Protein AF-A0A7C7YP27-F1 (afdb_monomer_lite)

Foldseek 3Di:
DDDDDDDDDDPPPPPPPPPPPDDPQPQPPQDDDDDPPDDDDPDDDLSVVLNVLLSQLVVCCVPPVADDLPHLLVNLLVCLASPLPDPSNVVSLVSLLVLQCVCQVVVPDDDDPRSFLLRLLSSLVSQVSSCCSHVVDHDPSSVSSVVVNVVCADPQRWNPSQAQPCDPDSRPDRPNRGD

Sequence (179 aa):
MPGMGLSSLLLLVSIAWGGLLASKPPEEPAGRSHRSDEPPIEQFSLQRAVSFADAAALQWEQQRDCVTCHTNGLYLVAAARVAPTTAENRRARGFAVGYLNRYVVEKKQPSGQRGAVEGLVATTCFLAISDMGTDGKLSPDTRKALDHMWSLQDEDGAWSAWLKCGWPPFEADDHFGVT

pLDDT: mean 82.3, std 19.02, range [35.59, 97.88]

Secondary structure (DSSP, 8-state):
----------------TTTTS------PPTTPPP-TTPPPPSS--HHHHHHHHHHHHHHHHHHH-S--TTTHHHHHHHHHHH-TTSHHHHHHHHHHHHHHIIIIIS-PPPBTTBT-HHHHHHHHHHHHHHHHHHTSS--HHHHHHHHHHHHTS-TTS--TT----SBTTTBS-SSTT--

Radius of gyration: 25.31 Å; chains: 1; bounding box: 76×38×83 Å

Structure (mmCIF, N/CA/C/O backbone):
data_AF-A0A7C7YP27-F1
#
_entry.id   AF-A0A7C7YP27-F1
#
loop_
_atom_site.group_PDB
_atom_site.id
_atom_site.type_symbol
_atom_site.label_atom_id
_atom_site.label_alt_id
_atom_site.label_comp_id
_atom_site.label_asym_id
_atom_site.label_entity_id
_atom_site.label_seq_id
_atom_site.pdbx_PDB_ins_code
_atom_site.Cartn_x
_atom_site.Cartn_y
_atom_site.Cartn_z
_atom_site.occupancy
_atom_site.B_iso_or_equiv
_atom_site.auth_seq_id
_atom_site.auth_comp_id
_atom_site.auth_asym_id
_atom_site.auth_atom_id
_atom_site.pdbx_PDB_model_num
ATOM 1 N N . MET A 1 1 ? -57.385 19.322 67.352 1.00 35.59 1 MET A N 1
ATOM 2 C CA . MET A 1 1 ? -56.563 18.102 67.196 1.00 35.59 1 MET A CA 1
ATOM 3 C C . MET A 1 1 ? -56.185 17.948 65.726 1.00 35.59 1 MET A C 1
ATOM 5 O O . MET A 1 1 ? -56.959 18.409 64.896 1.00 35.59 1 MET A O 1
ATOM 9 N N . PRO A 1 2 ? -54.972 17.453 65.428 1.00 46.88 2 PRO A N 1
ATOM 10 C CA . PRO A 1 2 ? -54.189 17.794 64.238 1.00 46.88 2 PRO A CA 1
ATOM 11 C C . PRO A 1 2 ? -54.353 16.783 63.093 1.00 46.88 2 PRO A C 1
ATOM 13 O O . PRO A 1 2 ? -54.788 15.659 63.315 1.00 46.88 2 PRO A O 1
ATOM 16 N N . GLY A 1 3 ? -53.949 17.171 61.881 1.00 38.03 3 GLY A N 1
ATOM 17 C CA . GLY A 1 3 ? -53.917 16.281 60.719 1.00 38.03 3 GLY A CA 1
ATOM 18 C C . GLY A 1 3 ? -53.033 16.815 59.594 1.00 38.03 3 GLY A C 1
ATOM 19 O O . GLY A 1 3 ? -53.535 17.259 58.570 1.00 38.03 3 GLY A O 1
ATOM 20 N N . MET A 1 4 ? -51.715 16.797 59.815 1.00 45.22 4 MET A N 1
ATOM 21 C CA . MET A 1 4 ? -50.688 16.856 58.765 1.00 45.22 4 MET A CA 1
ATOM 22 C C . MET A 1 4 ? -50.893 15.719 57.755 1.00 45.22 4 MET A C 1
ATOM 24 O O . MET A 1 4 ? -51.183 14.596 58.159 1.00 45.22 4 MET A O 1
ATOM 28 N N . GLY A 1 5 ? -50.661 15.977 56.466 1.00 36.03 5 GLY A N 1
ATOM 29 C CA . GLY A 1 5 ? -50.770 14.944 55.435 1.00 36.03 5 GLY A CA 1
ATOM 30 C C . GLY A 1 5 ? -50.124 15.312 54.103 1.00 36.03 5 GLY A C 1
ATOM 31 O O . GLY A 1 5 ? -50.821 15.568 53.137 1.00 36.03 5 GLY A O 1
ATOM 32 N N . LEU A 1 6 ? -48.791 15.333 54.107 1.00 45.41 6 LEU A N 1
ATOM 33 C CA . LEU A 1 6 ? -47.858 15.087 52.999 1.00 45.41 6 LEU A CA 1
ATOM 34 C C . LEU A 1 6 ? -48.069 15.789 51.639 1.00 45.41 6 LEU A C 1
ATOM 36 O O . LEU A 1 6 ? -48.849 15.392 50.778 1.00 45.41 6 LEU A O 1
ATOM 40 N N . SER A 1 7 ? -47.170 16.749 51.417 1.00 42.34 7 SER A N 1
ATOM 41 C CA . SER A 1 7 ? -46.717 17.251 50.120 1.00 42.34 7 SER A CA 1
ATOM 42 C C . SER A 1 7 ? -46.310 16.101 49.184 1.00 42.34 7 SER A C 1
ATOM 44 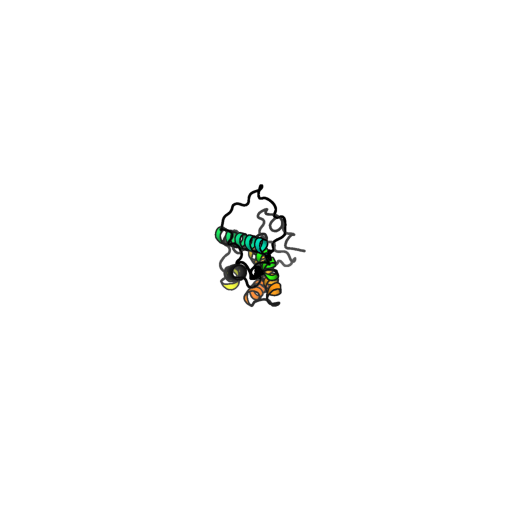O O . SER A 1 7 ? -45.439 15.297 49.520 1.00 42.34 7 SER A O 1
ATOM 46 N N . SER A 1 8 ? -46.935 16.021 48.009 1.00 45.56 8 SER A N 1
ATOM 47 C CA . SER A 1 8 ? -46.568 15.077 46.949 1.00 45.56 8 SER A CA 1
ATOM 48 C C . SER A 1 8 ? -45.402 15.644 46.136 1.00 45.56 8 SER A C 1
ATOM 50 O O . SER A 1 8 ? -45.606 16.444 45.225 1.00 45.56 8 SER A O 1
ATOM 52 N N . LEU A 1 9 ? -44.171 15.241 46.463 1.00 47.09 9 LEU A N 1
ATOM 53 C CA . LEU A 1 9 ? -43.020 15.434 45.579 1.00 47.09 9 LEU A CA 1
ATOM 54 C C . LEU A 1 9 ? -43.083 14.377 44.463 1.00 47.09 9 LEU A C 1
ATOM 56 O O . LEU A 1 9 ? -42.731 13.217 44.668 1.00 47.09 9 LEU A O 1
ATOM 60 N N . LEU A 1 10 ? -43.533 14.774 43.274 1.00 45.69 10 LEU A N 1
ATOM 61 C CA . LEU A 1 10 ? -43.337 14.002 42.046 1.00 45.69 10 LEU A CA 1
ATOM 62 C C . LEU A 1 10 ? -41.862 14.117 41.634 1.00 45.69 10 LEU A C 1
ATOM 64 O O . LEU A 1 10 ? -41.446 15.119 41.055 1.00 45.69 10 LEU A O 1
ATOM 68 N N . LEU A 1 11 ? -41.060 13.097 41.951 1.00 42.00 11 LEU A N 1
ATOM 69 C CA . LEU A 1 11 ? -39.722 12.938 41.383 1.00 42.00 11 LEU A CA 1
ATOM 70 C C . LEU A 1 11 ? -39.865 12.530 39.908 1.00 42.00 11 LEU A C 1
ATOM 72 O O . LEU A 1 11 ? -40.162 11.378 39.591 1.00 42.00 11 LEU A O 1
ATOM 76 N N . LEU A 1 12 ? -39.648 13.478 38.998 1.00 42.56 12 LEU A N 1
ATOM 77 C CA . LEU A 1 12 ? -39.398 13.183 37.589 1.00 42.56 12 LEU A CA 1
ATOM 78 C C . LEU A 1 12 ? -38.002 12.561 37.475 1.00 42.56 12 LEU A C 1
ATOM 80 O O . LEU A 1 12 ? -36.989 13.257 37.507 1.00 42.56 12 LEU A O 1
ATOM 84 N N . VAL A 1 13 ? -37.947 11.235 37.360 1.00 46.62 13 VAL A N 1
ATOM 85 C CA . VAL A 1 13 ? -36.725 10.525 36.972 1.00 46.62 13 VAL A CA 1
ATOM 86 C C . VAL A 1 13 ? -36.535 10.735 35.472 1.00 46.62 13 VAL A C 1
ATOM 88 O O . VAL A 1 13 ? -37.062 9.993 34.645 1.00 46.62 13 VAL A O 1
ATOM 91 N N . SER A 1 14 ? -35.797 11.782 35.112 1.00 47.84 14 SER A N 1
ATOM 92 C CA . SER A 1 14 ? -35.297 11.970 33.752 1.00 47.84 14 SER A CA 1
ATOM 93 C C . SER A 1 14 ? -34.220 10.921 33.483 1.00 47.84 14 SER A C 1
ATOM 95 O O . SER A 1 14 ? -33.061 11.091 33.859 1.00 47.84 14 SER A O 1
ATOM 97 N N . ILE A 1 15 ? -34.602 9.812 32.849 1.00 50.91 15 ILE A N 1
ATOM 98 C CA . ILE A 1 15 ? -33.650 8.846 32.298 1.00 50.91 15 ILE A CA 1
ATOM 99 C C . ILE A 1 15 ? -32.933 9.549 31.144 1.00 50.91 15 ILE A C 1
ATOM 101 O O . ILE A 1 15 ? -33.487 9.729 30.061 1.00 50.91 15 ILE A O 1
ATOM 105 N N . ALA A 1 16 ? -31.698 9.981 31.392 1.00 45.03 16 ALA A N 1
ATOM 106 C CA . ALA A 1 16 ? -30.806 10.512 30.374 1.00 45.03 16 ALA A CA 1
ATOM 107 C C . ALA A 1 16 ? -30.356 9.379 29.434 1.00 45.03 16 ALA A C 1
ATOM 109 O O . ALA A 1 16 ? -29.235 8.882 29.511 1.00 45.03 16 ALA A O 1
ATOM 110 N N . TRP A 1 17 ? -31.228 8.974 28.510 1.00 45.91 17 TRP A N 1
ATOM 111 C CA . TRP A 1 17 ? -30.872 8.170 27.336 1.00 45.91 17 TRP A CA 1
ATOM 112 C C . TRP A 1 17 ? -30.169 9.045 26.282 1.00 45.91 17 TRP A C 1
ATOM 114 O O . TRP A 1 17 ? -30.637 9.215 25.163 1.00 45.91 17 TRP A O 1
ATOM 124 N N . GLY A 1 18 ? -29.042 9.651 26.663 1.00 40.19 18 GLY A N 1
ATOM 125 C CA . GLY A 1 18 ? -28.248 10.519 25.784 1.00 40.19 18 GLY A CA 1
ATOM 126 C C . GLY A 1 18 ? -26.863 9.978 25.422 1.00 40.19 18 GLY A C 1
ATOM 127 O O . GLY A 1 18 ? -26.195 10.557 24.576 1.00 40.19 18 GLY A O 1
ATOM 128 N N . GLY A 1 19 ? -26.408 8.886 26.045 1.00 38.66 19 GLY A N 1
ATOM 129 C CA . GLY A 1 19 ? -25.007 8.449 25.949 1.00 38.66 19 GLY A CA 1
ATOM 130 C C . GLY A 1 19 ? -24.652 7.496 24.802 1.00 38.66 19 GLY A C 1
ATOM 131 O O . GLY A 1 19 ? -23.476 7.203 24.629 1.00 38.66 19 GLY A O 1
ATOM 132 N N . LEU A 1 20 ? -25.622 6.992 24.029 1.00 44.78 20 LEU A N 1
ATOM 133 C CA . LEU A 1 20 ? -25.372 6.008 22.956 1.00 44.78 20 LEU A CA 1
ATOM 134 C C . LEU A 1 20 ? -25.334 6.607 21.541 1.00 44.78 20 LEU A C 1
ATOM 136 O O . LEU A 1 20 ? -25.342 5.875 20.554 1.00 44.78 20 LEU A O 1
ATOM 140 N N . LEU A 1 21 ? -25.276 7.931 21.420 1.00 46.66 21 LEU A N 1
ATOM 141 C CA . LEU A 1 21 ? -25.015 8.587 20.145 1.00 46.66 21 LEU A CA 1
ATOM 142 C C . LEU A 1 21 ? -23.527 8.905 20.070 1.00 46.66 21 LEU A C 1
ATOM 144 O O . LEU A 1 21 ? -23.060 9.824 20.734 1.00 46.66 21 LEU A O 1
ATOM 148 N N . ALA A 1 22 ? -22.822 8.084 19.285 1.00 52.41 22 ALA A N 1
ATOM 149 C CA . ALA A 1 22 ? -21.490 8.293 18.726 1.00 52.41 22 ALA A CA 1
ATOM 150 C C . ALA A 1 22 ? -20.832 9.613 19.156 1.00 52.41 22 ALA A C 1
ATOM 152 O O . ALA A 1 22 ? -20.940 10.639 18.478 1.00 52.41 22 ALA A O 1
ATOM 153 N N . SER A 1 23 ? -20.119 9.579 20.282 1.00 48.56 23 SER A N 1
ATOM 154 C CA . SER A 1 23 ? -19.129 10.605 20.564 1.00 48.56 23 SER A CA 1
ATOM 155 C C . SER A 1 23 ? -18.161 10.611 19.386 1.00 48.56 23 SER A C 1
ATOM 157 O O . SER A 1 23 ? -17.596 9.561 19.052 1.00 48.56 23 SER A O 1
ATOM 159 N N . LYS A 1 24 ? -17.985 11.774 18.742 1.00 43.00 24 LYS A N 1
ATOM 160 C CA . LYS A 1 24 ? -16.859 11.994 17.827 1.00 43.00 24 LYS A CA 1
ATOM 161 C C . LYS A 1 24 ? -15.609 11.375 18.466 1.00 43.00 24 LYS A C 1
ATOM 163 O O . LYS A 1 24 ? -15.424 11.586 19.671 1.00 43.00 24 LYS A O 1
ATOM 168 N N . PRO A 1 25 ? -14.798 10.604 17.716 1.00 48.88 25 PRO A N 1
ATOM 169 C CA . PRO A 1 25 ? -13.524 10.142 18.240 1.00 48.88 25 PRO A CA 1
ATOM 170 C C . PRO A 1 25 ? -12.804 11.346 18.847 1.00 48.88 25 PRO A C 1
ATOM 172 O O . PRO A 1 25 ? -12.819 12.410 18.215 1.00 48.88 25 PRO A O 1
ATOM 175 N N . PRO A 1 26 ? -12.244 11.236 20.063 1.00 45.47 26 PRO A N 1
ATOM 176 C CA . PRO A 1 26 ? -11.352 12.271 20.543 1.00 45.47 26 PRO A CA 1
ATOM 177 C C . PRO A 1 26 ? -10.273 12.447 19.478 1.00 45.47 26 PRO A C 1
ATOM 179 O O . PRO A 1 26 ? -9.640 11.478 19.066 1.00 45.47 26 PRO A O 1
ATOM 182 N N . GLU A 1 27 ? -10.147 13.672 18.981 1.00 47.41 27 GLU A N 1
ATOM 183 C CA . GLU A 1 27 ? -9.079 14.054 18.073 1.00 47.41 27 GLU A CA 1
ATOM 184 C C . GLU A 1 27 ? -7.783 13.848 18.857 1.00 47.41 27 GLU A C 1
ATOM 186 O O . GLU A 1 27 ? -7.486 14.601 19.788 1.00 47.41 27 GLU A O 1
ATOM 191 N N . GLU A 1 28 ? -7.073 12.749 18.586 1.00 53.41 28 GLU A N 1
ATOM 192 C CA . GLU A 1 28 ? -5.744 12.581 19.150 1.00 53.41 28 GLU A CA 1
ATOM 193 C C . GLU A 1 28 ? -4.895 13.714 18.579 1.00 53.41 28 GLU A C 1
ATOM 195 O O . GLU A 1 28 ? -4.774 13.824 17.354 1.00 53.41 28 GLU A O 1
ATOM 200 N N . PRO A 1 29 ? -4.350 14.606 19.424 1.00 44.84 29 PRO A N 1
ATOM 201 C CA . PRO A 1 29 ? -3.520 15.677 18.922 1.00 44.84 29 PRO A CA 1
ATOM 202 C C . PRO A 1 29 ? -2.338 15.029 18.213 1.00 44.84 29 PRO A C 1
ATOM 204 O O . PRO A 1 29 ? -1.564 14.293 18.831 1.00 44.84 29 PRO A O 1
ATOM 207 N N . ALA A 1 30 ? -2.226 15.288 16.911 1.00 42.78 30 ALA A N 1
ATOM 208 C CA . ALA A 1 30 ? -1.095 14.859 16.113 1.00 42.78 30 ALA A CA 1
ATOM 209 C C . ALA A 1 30 ? 0.203 15.206 16.864 1.00 42.78 30 ALA A C 1
ATOM 211 O O . ALA A 1 30 ? 0.471 16.377 17.137 1.00 42.78 30 ALA A O 1
ATOM 212 N N . GLY A 1 31 ? 0.990 14.189 17.231 1.00 50.84 31 GLY A N 1
ATOM 213 C CA . GLY A 1 31 ? 2.330 14.389 17.787 1.00 50.84 31 GLY A CA 1
ATOM 214 C C . GLY A 1 31 ? 2.527 14.214 19.298 1.00 50.84 31 GLY A C 1
ATOM 215 O O . GLY A 1 31 ? 3.482 14.785 19.826 1.00 50.84 31 GLY A O 1
ATOM 216 N N . ARG A 1 32 ? 1.735 13.404 20.021 1.00 55.56 32 ARG A N 1
ATOM 217 C CA . ARG A 1 32 ? 2.254 12.861 21.296 1.00 55.56 32 ARG A CA 1
ATOM 218 C C . ARG A 1 32 ? 3.393 11.885 21.009 1.00 55.56 32 ARG A C 1
ATOM 220 O O . ARG A 1 32 ? 3.237 10.968 20.210 1.00 55.56 32 ARG A O 1
ATOM 227 N N . SER A 1 33 ? 4.538 12.068 21.670 1.00 63.28 33 SER A N 1
ATOM 228 C CA . SER A 1 33 ? 5.605 11.069 21.612 1.00 63.28 33 SER A CA 1
ATOM 229 C C . SER A 1 33 ? 5.124 9.795 22.299 1.00 63.28 33 SER A C 1
ATOM 231 O O . SER A 1 33 ? 4.572 9.870 23.397 1.00 63.28 33 SER A O 1
ATOM 233 N N . HIS A 1 34 ? 5.360 8.636 21.692 1.00 73.81 34 HIS A N 1
ATOM 234 C CA . HIS A 1 34 ? 5.088 7.357 22.343 1.00 73.81 34 HIS A CA 1
ATOM 235 C C . HIS A 1 34 ? 6.019 7.254 23.552 1.00 73.81 34 HIS A C 1
ATOM 237 O O . HIS A 1 34 ? 7.228 7.469 23.419 1.00 73.81 34 HIS A O 1
ATOM 243 N N . ARG A 1 35 ? 5.469 6.998 24.738 1.00 80.25 35 ARG A N 1
ATOM 244 C CA . ARG A 1 35 ? 6.260 6.919 25.966 1.00 80.25 35 ARG A CA 1
ATOM 245 C C . ARG A 1 35 ? 6.256 5.494 26.482 1.00 80.25 35 ARG A C 1
ATOM 247 O O . ARG A 1 35 ? 5.213 4.858 26.547 1.00 80.25 35 ARG A O 1
ATOM 254 N N . SER A 1 36 ? 7.419 5.010 26.903 1.00 84.94 36 SER A N 1
ATOM 255 C CA . SER A 1 36 ? 7.542 3.681 27.510 1.00 84.94 36 SER A CA 1
ATOM 256 C C . SER A 1 36 ? 6.805 3.554 28.849 1.00 84.94 36 SER A C 1
ATOM 258 O O . SER A 1 36 ? 6.623 2.442 29.328 1.00 84.94 36 SER A O 1
ATOM 260 N N . ASP A 1 37 ? 6.419 4.676 29.464 1.00 86.69 37 ASP A N 1
ATOM 261 C CA . ASP A 1 37 ? 5.676 4.752 30.725 1.00 86.69 37 ASP A CA 1
ATOM 262 C C . ASP A 1 37 ? 4.187 5.098 30.537 1.00 86.69 37 ASP A C 1
ATOM 264 O O . ASP A 1 37 ? 3.516 5.470 31.501 1.00 86.69 37 ASP A O 1
ATOM 268 N N . GLU A 1 38 ? 3.652 4.993 29.314 1.00 84.50 38 GLU A N 1
ATOM 269 C CA . GLU A 1 38 ? 2.221 5.184 29.075 1.00 84.50 38 GLU A CA 1
ATOM 270 C C . GLU A 1 38 ? 1.400 4.099 29.802 1.00 84.50 38 GLU A C 1
ATOM 272 O O . GLU A 1 38 ? 1.670 2.905 29.635 1.00 84.50 38 GLU A O 1
ATOM 277 N N . PRO A 1 39 ? 0.403 4.477 30.627 1.00 86.56 39 PRO A N 1
ATOM 278 C CA . PRO A 1 39 ? -0.394 3.500 31.352 1.00 86.56 39 PRO A CA 1
ATOM 279 C C . PRO A 1 39 ? -1.246 2.667 30.381 1.00 86.56 39 PRO A C 1
ATOM 281 O O . PRO A 1 39 ? -1.866 3.230 29.474 1.00 86.56 39 PRO A O 1
ATOM 284 N N . PRO A 1 40 ? -1.341 1.339 30.577 1.00 87.19 40 PRO A N 1
ATOM 285 C CA . PRO A 1 40 ? -2.212 0.509 29.760 1.00 87.19 40 PRO A CA 1
ATOM 286 C C . PRO A 1 40 ? -3.678 0.892 29.987 1.00 87.19 40 PRO A C 1
ATOM 288 O O . PRO A 1 40 ? -4.088 1.245 31.094 1.00 87.19 40 PRO A O 1
ATOM 291 N N . ILE A 1 41 ? -4.489 0.783 28.937 1.00 88.38 41 ILE A N 1
ATOM 292 C CA . ILE A 1 41 ? -5.941 0.944 29.052 1.00 88.38 41 ILE A CA 1
ATOM 293 C C . ILE A 1 41 ? -6.564 -0.313 29.673 1.00 88.38 41 ILE A C 1
ATOM 295 O O . ILE A 1 41 ? -6.187 -1.431 29.332 1.00 88.38 41 ILE A O 1
ATOM 299 N N . GLU A 1 42 ? -7.554 -0.144 30.553 1.00 93.81 42 GLU A N 1
ATOM 300 C CA . GLU A 1 42 ? -8.241 -1.274 31.209 1.00 93.81 42 GLU A CA 1
ATOM 301 C C . GLU A 1 42 ? -9.133 -2.074 30.249 1.00 93.81 42 GLU A C 1
ATOM 303 O O . GLU A 1 42 ? -9.418 -3.249 30.474 1.00 93.81 42 GLU A O 1
ATOM 308 N N . GLN A 1 43 ? -9.598 -1.432 29.176 1.00 94.69 43 GLN A N 1
ATOM 309 C CA . GLN A 1 43 ? -10.506 -2.016 28.197 1.00 94.69 43 GLN A CA 1
ATOM 310 C C . GLN A 1 43 ? -10.044 -1.680 26.786 1.00 94.69 43 GLN A C 1
ATOM 312 O O . GLN A 1 43 ? -9.692 -0.536 26.489 1.00 94.69 43 GLN A O 1
ATOM 317 N N . PHE A 1 44 ? -10.089 -2.678 25.907 1.00 93.50 44 PHE A N 1
ATOM 318 C CA . PHE A 1 44 ? -9.770 -2.507 24.497 1.00 93.50 44 PHE A CA 1
ATOM 319 C C . PHE A 1 44 ? -10.669 -1.451 23.834 1.00 93.50 44 PHE A C 1
ATOM 321 O O . PHE A 1 44 ? -11.880 -1.415 24.052 1.00 93.50 44 PHE A O 1
ATOM 328 N N . SER A 1 45 ? -10.075 -0.627 22.969 1.00 93.44 45 SER A N 1
ATOM 329 C CA . SER A 1 45 ? -10.791 0.344 22.143 1.00 93.44 45 SER A CA 1
ATOM 330 C C . SER A 1 45 ? -10.325 0.248 20.694 1.00 93.44 45 SER A C 1
ATOM 332 O O . SER A 1 45 ? -9.233 0.704 20.352 1.00 93.44 45 SER A O 1
ATOM 334 N N . LEU A 1 46 ? -11.182 -0.305 19.828 1.00 93.69 46 LEU A N 1
ATOM 335 C CA . LEU A 1 46 ? -10.918 -0.364 18.388 1.00 93.69 46 LEU A CA 1
ATOM 336 C C . LEU A 1 46 ? -10.735 1.037 17.798 1.00 93.69 46 LEU A C 1
ATOM 338 O O . LEU A 1 46 ? -9.846 1.246 16.986 1.00 93.69 46 LEU A O 1
ATOM 342 N N . GLN A 1 47 ? -11.545 1.999 18.241 1.00 92.25 47 GLN A N 1
ATOM 343 C CA . GLN A 1 47 ? -11.468 3.381 17.779 1.00 92.25 47 GLN A CA 1
ATOM 344 C C . GLN A 1 47 ? -10.084 3.986 18.041 1.00 92.25 47 GLN A C 1
ATOM 346 O O . GLN A 1 47 ? -9.492 4.531 17.119 1.00 92.25 47 GLN A O 1
ATOM 351 N N . ARG A 1 48 ? -9.539 3.836 19.259 1.00 91.25 48 ARG A N 1
ATOM 352 C CA . ARG A 1 48 ? -8.186 4.321 19.580 1.00 91.25 48 ARG A CA 1
ATOM 353 C C . ARG A 1 48 ? -7.111 3.602 18.770 1.00 91.25 48 ARG A C 1
ATOM 355 O O . ARG A 1 48 ? -6.204 4.252 18.270 1.00 91.25 48 ARG A O 1
ATOM 362 N N . ALA A 1 49 ? -7.234 2.284 18.600 1.00 92.38 49 ALA A N 1
ATOM 363 C CA . ALA A 1 49 ? -6.293 1.513 17.790 1.00 92.38 49 ALA A CA 1
ATOM 364 C C . ALA A 1 49 ? -6.280 1.975 16.320 1.00 92.38 49 ALA A C 1
ATOM 366 O O . ALA A 1 49 ? -5.210 2.127 15.736 1.00 92.38 49 ALA A O 1
ATOM 367 N N . VAL A 1 50 ? -7.456 2.242 15.741 1.00 94.38 50 VAL A N 1
ATOM 368 C CA . VAL A 1 50 ? -7.588 2.786 14.381 1.00 94.38 50 VAL A CA 1
ATOM 369 C C . VAL A 1 50 ? -6.995 4.190 14.302 1.00 94.38 50 VAL A C 1
ATOM 371 O O . VAL A 1 50 ? -6.144 4.416 13.453 1.00 94.38 50 VAL A O 1
ATOM 374 N N . SER A 1 51 ? -7.351 5.095 15.219 1.00 92.00 51 SER A N 1
ATOM 375 C CA . SER A 1 51 ? -6.823 6.468 15.223 1.00 92.00 51 SER A CA 1
ATOM 376 C C . SER A 1 51 ? -5.300 6.520 15.369 1.00 92.00 51 SER A C 1
ATOM 378 O O . SER A 1 51 ? -4.641 7.294 14.678 1.00 92.00 51 SER A O 1
ATOM 380 N N . PHE A 1 52 ? -4.723 5.662 16.213 1.00 90.94 52 PHE A N 1
ATOM 381 C CA . PHE A 1 52 ? -3.273 5.524 16.330 1.00 90.94 52 PHE A CA 1
ATOM 382 C C . PHE A 1 52 ? -2.641 5.055 15.011 1.00 90.94 52 PHE A C 1
ATOM 384 O O . PHE A 1 52 ? -1.656 5.631 14.546 1.00 90.94 52 PHE A O 1
ATOM 391 N N . ALA A 1 53 ? -3.217 4.026 14.382 1.00 93.62 53 ALA A N 1
ATOM 392 C CA . ALA A 1 53 ? -2.713 3.490 13.123 1.00 93.62 53 ALA A CA 1
ATOM 393 C C . ALA A 1 53 ? -2.840 4.504 11.968 1.00 93.62 53 ALA A C 1
ATOM 395 O O . ALA A 1 53 ? -1.905 4.632 11.176 1.00 93.62 53 ALA A O 1
ATOM 396 N N . ASP A 1 54 ? -3.942 5.262 11.915 1.00 94.19 54 ASP A N 1
ATOM 397 C CA . ASP A 1 54 ? -4.155 6.370 10.974 1.00 94.19 54 ASP A CA 1
ATOM 398 C C . ASP A 1 54 ? -3.037 7.417 11.112 1.00 94.19 54 ASP A C 1
ATOM 400 O O . ASP A 1 54 ? -2.401 7.802 10.125 1.00 94.19 54 ASP A O 1
ATOM 404 N N . ALA A 1 55 ? -2.759 7.852 12.347 1.00 91.56 55 ALA A N 1
ATOM 405 C CA . ALA A 1 55 ? -1.741 8.856 12.639 1.00 91.56 55 ALA A CA 1
ATOM 406 C C . ALA A 1 55 ? -0.326 8.365 12.293 1.00 91.56 55 ALA A C 1
ATOM 408 O O . ALA A 1 55 ? 0.443 9.099 11.668 1.00 91.56 55 ALA A O 1
ATOM 409 N N . ALA A 1 56 ? 0.009 7.119 12.638 1.00 91.06 56 ALA A N 1
ATOM 410 C CA . ALA A 1 56 ? 1.306 6.522 12.327 1.00 91.06 56 ALA A CA 1
ATOM 411 C C . ALA A 1 56 ? 1.529 6.384 10.810 1.00 91.06 56 ALA A C 1
ATOM 413 O O . ALA A 1 56 ? 2.607 6.711 10.305 1.00 91.06 56 ALA A O 1
ATOM 414 N N . ALA A 1 57 ? 0.505 5.949 10.066 1.00 93.44 57 ALA A N 1
ATOM 415 C CA . ALA A 1 57 ? 0.569 5.838 8.611 1.00 93.44 57 ALA A CA 1
ATOM 416 C C . ALA A 1 57 ? 0.744 7.212 7.943 1.00 93.44 57 ALA A C 1
ATOM 418 O O . ALA A 1 57 ? 1.598 7.368 7.065 1.00 93.44 57 ALA A O 1
ATOM 419 N N . LEU A 1 58 ? -0.013 8.217 8.397 1.00 92.25 58 LEU A N 1
ATOM 420 C CA . LEU A 1 58 ? 0.087 9.595 7.916 1.00 92.25 58 LEU A CA 1
ATOM 421 C C . LEU A 1 58 ? 1.467 10.201 8.194 1.00 92.25 58 LEU A C 1
ATOM 423 O O . LEU A 1 58 ? 2.071 10.800 7.304 1.00 92.25 58 LEU A O 1
ATOM 427 N N . GLN A 1 59 ? 1.974 10.045 9.417 1.00 90.94 59 GLN A N 1
ATOM 428 C CA . GLN A 1 59 ? 3.283 10.562 9.806 1.00 90.94 59 GLN A CA 1
ATOM 429 C C . GLN A 1 59 ? 4.394 9.952 8.948 1.00 90.94 59 GLN A C 1
ATOM 431 O O . GLN A 1 59 ? 5.270 10.674 8.469 1.00 90.94 59 GLN A O 1
ATOM 436 N N . TRP A 1 60 ? 4.350 8.634 8.730 1.00 89.50 60 TRP A N 1
ATOM 437 C CA . TRP A 1 60 ? 5.326 7.950 7.888 1.00 89.50 60 TRP A CA 1
ATOM 438 C C . TRP A 1 60 ? 5.312 8.487 6.459 1.00 89.50 60 TRP A C 1
ATOM 440 O O . TRP A 1 60 ? 6.360 8.849 5.921 1.00 89.50 60 TRP A O 1
ATOM 450 N N . GLU A 1 61 ? 4.120 8.583 5.868 1.00 90.12 61 GLU A N 1
ATOM 451 C CA . GLU A 1 61 ? 3.939 9.125 4.526 1.00 90.12 61 GLU A CA 1
ATOM 452 C C . GLU A 1 61 ? 4.571 10.516 4.394 1.00 90.12 61 GLU A C 1
ATOM 454 O O . GLU A 1 61 ? 5.384 10.739 3.499 1.00 90.12 61 GLU A O 1
ATOM 459 N N . GLN A 1 62 ? 4.260 11.428 5.319 1.00 89.50 62 GLN A N 1
ATOM 460 C CA . GLN A 1 62 ? 4.760 12.805 5.295 1.00 89.50 62 GLN A CA 1
ATOM 461 C C . GLN A 1 62 ? 6.283 12.900 5.445 1.00 89.50 62 GLN A C 1
ATOM 463 O O . GLN A 1 62 ? 6.901 13.801 4.883 1.00 89.50 62 GLN A O 1
ATOM 468 N N . GLN A 1 63 ? 6.898 11.995 6.210 1.00 88.56 63 GLN A N 1
ATOM 469 C CA . GLN A 1 63 ? 8.336 12.033 6.482 1.00 88.56 63 GLN A CA 1
ATOM 470 C C . GLN A 1 63 ? 9.177 11.324 5.420 1.00 88.56 63 GLN A C 1
ATOM 472 O O . GLN A 1 63 ? 10.334 11.692 5.206 1.00 88.56 63 GLN A O 1
ATOM 477 N N . ARG A 1 64 ? 8.643 10.266 4.802 1.00 86.19 64 ARG A N 1
ATOM 478 C CA . ARG A 1 64 ? 9.425 9.361 3.947 1.00 86.19 64 ARG A CA 1
ATOM 479 C C . ARG A 1 64 ? 9.021 9.410 2.477 1.00 86.19 64 ARG A C 1
ATOM 481 O O . ARG A 1 64 ? 9.879 9.156 1.625 1.00 86.19 64 ARG A O 1
ATOM 488 N N . ASP A 1 65 ? 7.778 9.792 2.177 1.00 86.56 65 ASP A N 1
ATOM 489 C CA . ASP A 1 65 ? 7.210 9.787 0.822 1.00 86.56 65 ASP A CA 1
ATOM 490 C C . ASP A 1 65 ? 7.378 8.410 0.141 1.00 86.56 65 ASP A C 1
ATOM 492 O O . ASP A 1 65 ? 7.793 8.285 -1.013 1.00 86.56 65 ASP A O 1
ATOM 496 N N . CYS A 1 66 ? 7.116 7.340 0.902 1.00 86.25 66 CYS A N 1
ATOM 497 C CA . CYS A 1 66 ? 7.102 5.958 0.426 1.00 86.25 66 CYS A CA 1
ATOM 498 C C . CYS A 1 66 ? 6.038 5.117 1.147 1.00 86.25 66 CYS A C 1
ATOM 500 O O . CYS A 1 66 ? 5.554 5.481 2.223 1.00 86.25 66 CYS A O 1
ATOM 502 N N . VAL A 1 67 ? 5.679 3.983 0.543 1.00 89.56 67 VAL A N 1
ATOM 503 C CA . VAL A 1 67 ? 4.883 2.930 1.185 1.00 89.56 67 VAL A CA 1
ATOM 504 C C . VAL A 1 67 ? 5.844 1.860 1.689 1.00 89.56 67 VAL A C 1
ATOM 506 O O . VAL A 1 67 ? 6.640 1.369 0.892 1.00 89.56 67 VAL A O 1
ATOM 509 N N . THR A 1 68 ? 5.792 1.505 2.974 1.00 84.25 68 THR A N 1
ATOM 510 C CA . THR A 1 68 ? 6.635 0.431 3.526 1.00 84.25 68 THR A CA 1
ATOM 511 C C . THR A 1 68 ? 5.839 -0.691 4.150 1.00 84.25 68 THR A C 1
ATOM 513 O O . THR A 1 68 ? 4.706 -0.526 4.618 1.00 84.25 68 THR A O 1
ATOM 516 N N . CYS A 1 69 ? 6.484 -1.854 4.180 1.00 79.06 69 CYS A N 1
ATOM 517 C CA . CYS A 1 69 ? 5.887 -3.107 4.603 1.00 79.06 69 CYS A CA 1
ATOM 518 C C . CYS A 1 69 ? 5.436 -3.129 6.063 1.00 79.06 69 CYS A C 1
ATOM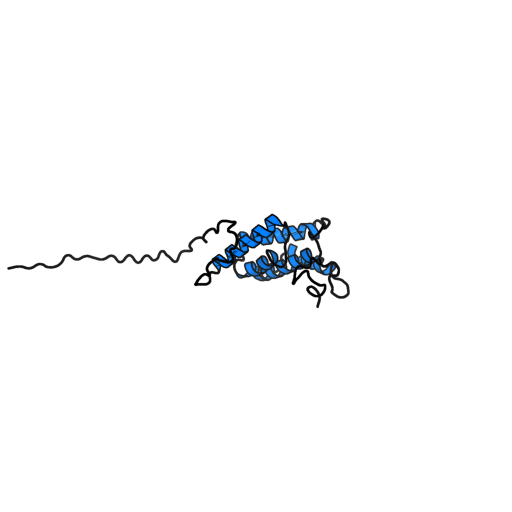 520 O O . CYS A 1 69 ? 4.546 -3.892 6.408 1.00 79.06 69 CYS A O 1
ATOM 522 N N . HIS A 1 70 ? 6.013 -2.292 6.922 1.00 81.31 70 HIS A N 1
ATOM 523 C CA . HIS A 1 70 ? 5.821 -2.360 8.371 1.00 81.31 70 HIS A CA 1
ATOM 524 C C . HIS A 1 70 ? 5.129 -1.119 8.967 1.00 81.31 70 HIS A C 1
ATOM 526 O O . HIS A 1 70 ? 5.038 -1.003 10.187 1.00 81.31 70 HIS A O 1
ATOM 532 N N . THR A 1 71 ? 4.654 -0.177 8.141 1.00 87.94 71 THR A N 1
ATOM 533 C CA . THR A 1 71 ? 3.870 0.987 8.599 1.00 87.94 71 THR A CA 1
ATOM 534 C C . THR A 1 71 ? 2.600 1.174 7.763 1.00 87.94 71 THR A C 1
ATOM 536 O O . THR A 1 71 ? 1.599 0.493 7.985 1.00 87.94 71 THR A O 1
ATOM 539 N N . ASN A 1 72 ? 2.620 2.085 6.789 1.00 92.50 72 ASN A N 1
ATOM 540 C CA . ASN A 1 72 ? 1.464 2.485 6.000 1.00 92.50 72 ASN A CA 1
ATOM 54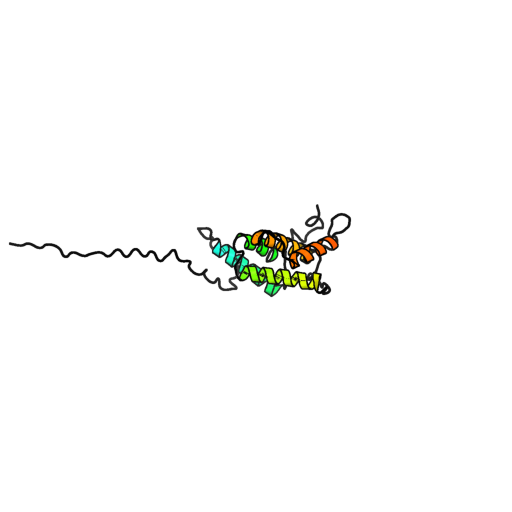1 C C . ASN A 1 72 ? 1.005 1.397 5.010 1.00 92.50 72 ASN A C 1
ATOM 543 O O . ASN A 1 72 ? -0.170 1.380 4.658 1.00 92.50 72 ASN A O 1
ATOM 547 N N . GLY A 1 73 ? 1.867 0.452 4.617 1.00 94.38 73 GLY A N 1
ATOM 548 C CA . GLY A 1 73 ? 1.479 -0.726 3.836 1.00 94.38 73 GLY A CA 1
ATOM 549 C C . GLY A 1 73 ? 0.581 -1.687 4.623 1.00 94.38 73 GLY A C 1
ATOM 550 O O . GLY A 1 73 ? -0.545 -1.967 4.213 1.00 94.38 73 GLY A O 1
ATOM 551 N N . LEU A 1 74 ? 1.024 -2.130 5.806 1.00 93.38 74 LEU A N 1
ATOM 552 C CA . LEU A 1 74 ? 0.204 -2.976 6.688 1.00 93.38 74 LEU A CA 1
ATOM 553 C C . LEU A 1 74 ? -1.049 -2.260 7.201 1.00 93.38 74 LEU A C 1
ATOM 555 O O . LEU A 1 74 ? -2.094 -2.893 7.366 1.00 93.38 74 LEU A O 1
ATOM 559 N N . TYR A 1 75 ? -0.975 -0.942 7.392 1.00 96.25 75 TYR A N 1
ATOM 560 C CA . TYR A 1 75 ? -2.151 -0.128 7.674 1.00 96.25 75 TYR A CA 1
ATOM 561 C C . TYR A 1 75 ? -3.255 -0.327 6.620 1.00 96.25 75 TYR A C 1
ATOM 563 O O . TYR A 1 75 ? -4.398 -0.554 7.006 1.00 96.25 75 TYR A O 1
ATOM 571 N N . LEU A 1 76 ? -2.941 -0.333 5.314 1.00 96.56 76 LEU A N 1
ATOM 572 C CA . LEU A 1 76 ? -3.942 -0.526 4.245 1.00 96.56 76 LEU A CA 1
ATOM 573 C C . LEU A 1 76 ? -4.689 -1.858 4.366 1.00 96.56 76 LEU A C 1
ATOM 575 O O . LEU A 1 76 ? -5.884 -1.934 4.063 1.00 96.56 76 LEU A O 1
ATOM 579 N N . VAL A 1 77 ? -3.984 -2.904 4.800 1.00 96.25 77 VAL A N 1
ATOM 580 C CA . VAL A 1 77 ? -4.548 -4.242 5.006 1.00 96.25 77 VAL A CA 1
ATOM 581 C C . VAL A 1 77 ? -5.495 -4.247 6.201 1.00 96.25 77 VAL A C 1
ATOM 583 O O . VAL A 1 77 ? -6.619 -4.741 6.097 1.00 96.25 77 VAL A O 1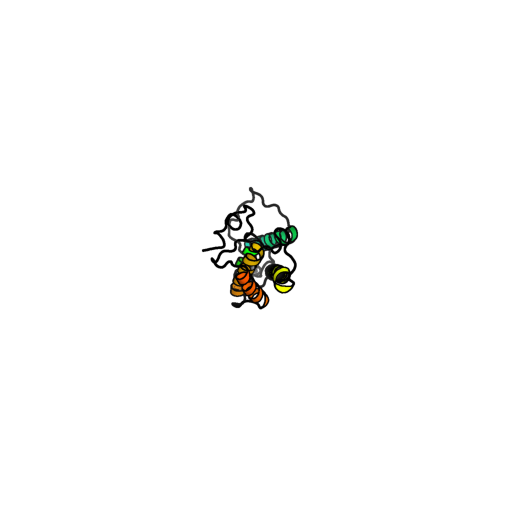
ATOM 586 N N . ALA A 1 78 ? -5.067 -3.677 7.328 1.00 96.00 78 ALA A N 1
ATOM 587 C CA . ALA A 1 78 ? -5.886 -3.603 8.531 1.00 96.00 78 ALA A CA 1
ATOM 588 C C . ALA A 1 78 ? -7.116 -2.705 8.317 1.00 96.00 78 ALA A C 1
ATOM 590 O O . ALA A 1 78 ? -8.252 -3.130 8.553 1.00 96.00 78 ALA A O 1
ATOM 591 N N . ALA A 1 79 ? -6.905 -1.489 7.807 1.00 96.44 79 ALA A N 1
ATOM 592 C CA . ALA A 1 79 ? -7.941 -0.487 7.589 1.00 96.44 79 ALA A CA 1
ATOM 593 C C . ALA A 1 79 ? -9.028 -0.971 6.622 1.00 96.44 79 ALA A C 1
ATOM 595 O O . ALA A 1 79 ? -10.202 -0.680 6.843 1.00 96.44 79 ALA A O 1
ATOM 596 N N . ALA A 1 80 ? -8.688 -1.798 5.626 1.00 96.44 80 ALA A N 1
ATOM 597 C CA . ALA A 1 80 ? -9.674 -2.412 4.737 1.00 96.44 80 ALA A CA 1
ATOM 598 C C . ALA A 1 80 ? -10.742 -3.243 5.470 1.00 96.44 80 ALA A C 1
ATOM 600 O O . ALA A 1 80 ? -11.847 -3.399 4.961 1.00 96.44 80 ALA A O 1
ATOM 601 N N . ARG A 1 81 ? -10.440 -3.771 6.664 1.00 95.06 81 ARG A N 1
ATOM 602 C CA . ARG A 1 81 ? -11.385 -4.574 7.455 1.00 95.06 81 ARG A CA 1
ATOM 603 C C . ARG A 1 81 ? -12.076 -3.790 8.555 1.00 95.06 81 ARG A C 1
ATOM 605 O O . ARG A 1 81 ? -13.247 -4.040 8.820 1.00 95.06 81 ARG A O 1
ATOM 612 N N . VAL A 1 82 ? -11.362 -2.879 9.210 1.00 96.12 82 VAL A N 1
ATOM 613 C CA . VAL A 1 82 ? -11.872 -2.212 10.421 1.00 96.12 82 VAL A CA 1
ATOM 614 C C . VAL A 1 82 ? -12.333 -0.775 10.186 1.00 96.12 82 VAL A C 1
ATOM 616 O O . VAL A 1 82 ? -13.092 -0.246 10.992 1.00 96.12 82 VAL A O 1
ATOM 619 N N . ALA A 1 83 ? -11.894 -0.145 9.095 1.00 95.75 83 ALA A N 1
ATOM 620 C CA . ALA A 1 83 ? -12.134 1.266 8.797 1.00 95.75 83 ALA A CA 1
ATOM 621 C C . ALA A 1 83 ? -12.184 1.566 7.274 1.00 95.75 83 ALA A C 1
ATOM 623 O O . ALA A 1 83 ? -11.579 2.537 6.816 1.00 95.75 83 ALA A O 1
ATOM 624 N N . PRO A 1 84 ? -12.899 0.776 6.443 1.00 95.44 84 PRO A N 1
ATOM 625 C CA . PRO A 1 84 ? -12.739 0.822 4.985 1.00 95.44 84 PRO A CA 1
ATOM 626 C C . PRO A 1 84 ? -13.147 2.158 4.346 1.00 95.44 84 PRO A C 1
ATOM 628 O O . PRO A 1 84 ? -12.589 2.549 3.322 1.00 95.44 84 PRO A O 1
ATOM 631 N N . THR A 1 85 ? -14.098 2.878 4.943 1.00 94.25 85 THR A N 1
ATOM 632 C CA . THR A 1 85 ? -14.715 4.084 4.364 1.00 94.25 85 THR A CA 1
ATOM 633 C C . THR A 1 85 ? -14.197 5.398 4.957 1.00 94.25 85 THR A C 1
ATOM 635 O O . THR A 1 85 ? -14.682 6.471 4.579 1.00 94.25 85 THR A O 1
ATOM 638 N N . THR A 1 86 ? -13.241 5.350 5.890 1.00 94.88 86 THR A N 1
ATOM 639 C CA . THR A 1 86 ? -12.719 6.555 6.554 1.00 94.88 86 THR A CA 1
ATOM 640 C C . THR A 1 86 ? -11.972 7.461 5.571 1.00 94.88 86 THR A C 1
ATOM 642 O O . THR A 1 86 ? -11.603 7.056 4.462 1.00 94.88 86 THR A O 1
ATOM 645 N N . ALA A 1 87 ? -11.821 8.740 5.919 1.00 96.12 87 ALA A N 1
ATOM 646 C CA . ALA A 1 87 ? -11.088 9.680 5.069 1.00 96.12 87 ALA A CA 1
ATOM 647 C C . ALA A 1 87 ? -9.590 9.341 5.050 1.00 96.12 87 ALA A C 1
ATOM 649 O O . ALA A 1 87 ? -8.938 9.453 4.014 1.00 96.12 87 ALA A O 1
ATOM 650 N N . GLU A 1 88 ? -9.093 8.857 6.179 1.00 95.38 88 GLU A N 1
ATOM 651 C CA . GLU A 1 88 ? -7.735 8.418 6.456 1.00 95.38 88 GLU A CA 1
ATOM 652 C C . GLU A 1 88 ? -7.371 7.222 5.570 1.00 95.38 88 GLU A C 1
ATOM 654 O O . GLU A 1 88 ? -6.397 7.293 4.816 1.00 95.38 88 GLU A O 1
ATOM 659 N N . ASN A 1 89 ? -8.222 6.187 5.525 1.00 95.44 89 ASN A N 1
ATOM 660 C CA . ASN A 1 89 ? -7.995 5.038 4.650 1.00 95.44 89 ASN A CA 1
ATOM 661 C C . ASN A 1 89 ? -8.054 5.434 3.167 1.00 95.44 89 ASN A C 1
ATOM 663 O O . ASN A 1 89 ? -7.205 5.032 2.372 1.00 95.44 89 ASN A O 1
ATOM 667 N N . ARG A 1 90 ? -9.019 6.280 2.774 1.00 95.94 90 ARG A N 1
ATOM 668 C CA . ARG A 1 90 ? -9.096 6.797 1.395 1.00 95.94 90 ARG A CA 1
ATOM 669 C C . ARG A 1 90 ? -7.837 7.569 1.002 1.00 95.94 90 ARG A C 1
ATOM 671 O O . ARG A 1 90 ? -7.364 7.418 -0.123 1.00 95.94 90 ARG A O 1
ATOM 678 N N . ARG A 1 91 ? -7.283 8.362 1.920 1.00 96.25 91 ARG A N 1
ATOM 679 C CA . ARG A 1 91 ? -6.038 9.107 1.720 1.00 96.25 91 ARG A CA 1
ATOM 680 C C . ARG A 1 91 ? -4.850 8.162 1.549 1.00 96.25 91 ARG A C 1
ATOM 682 O O . ARG A 1 91 ? -4.136 8.292 0.560 1.00 96.25 91 ARG A O 1
ATOM 689 N N . ALA A 1 92 ? -4.677 7.196 2.452 1.00 95.81 92 ALA A N 1
ATOM 690 C CA . ALA A 1 92 ? -3.594 6.216 2.375 1.00 95.81 92 ALA A CA 1
ATOM 691 C C . ALA A 1 92 ? -3.658 5.394 1.077 1.00 95.81 92 ALA A C 1
ATOM 693 O O . ALA A 1 92 ? -2.646 5.216 0.401 1.00 95.81 92 ALA A O 1
ATOM 694 N N . ARG A 1 93 ? -4.859 4.953 0.675 1.00 96.75 93 ARG A N 1
ATOM 695 C CA . ARG A 1 93 ? -5.083 4.266 -0.608 1.00 96.75 93 ARG A CA 1
ATOM 696 C C . ARG A 1 93 ? -4.710 5.158 -1.790 1.00 96.75 93 ARG A C 1
ATOM 698 O O . ARG A 1 93 ? -3.999 4.712 -2.684 1.00 96.75 93 ARG A O 1
ATOM 705 N N . GLY A 1 94 ? -5.138 6.422 -1.776 1.00 96.94 94 GLY A N 1
ATOM 706 C CA . GLY A 1 94 ? -4.775 7.402 -2.801 1.00 96.94 94 GLY A CA 1
ATOM 707 C C . GLY A 1 94 ? -3.265 7.619 -2.905 1.00 96.94 94 GLY A C 1
ATOM 708 O O . GLY A 1 94 ? -2.729 7.668 -4.011 1.00 96.94 94 GLY A O 1
ATOM 709 N N . PHE A 1 95 ? -2.566 7.677 -1.770 1.00 97.12 95 PHE A N 1
ATOM 710 C CA . PHE A 1 95 ? -1.109 7.762 -1.735 1.00 97.12 95 PHE A CA 1
ATOM 711 C C . PHE A 1 95 ? -0.444 6.523 -2.350 1.00 97.12 95 PHE A C 1
ATOM 713 O O . PHE A 1 95 ? 0.413 6.665 -3.221 1.00 97.12 95 PHE A O 1
ATOM 720 N N . ALA A 1 96 ? -0.869 5.317 -1.964 1.00 97.38 96 ALA A N 1
ATOM 721 C CA . ALA A 1 96 ? -0.311 4.067 -2.482 1.00 97.38 96 ALA A CA 1
ATOM 722 C C . ALA A 1 96 ? -0.554 3.899 -3.996 1.00 97.38 96 ALA A C 1
ATOM 724 O O . ALA A 1 96 ? 0.364 3.546 -4.739 1.00 97.38 96 ALA A O 1
ATOM 725 N N . VAL A 1 97 ? -1.757 4.233 -4.479 1.00 97.56 97 VAL A N 1
ATOM 726 C CA . VAL A 1 97 ? -2.070 4.257 -5.919 1.00 97.56 97 VAL A CA 1
ATOM 727 C C . VAL A 1 97 ? -1.207 5.289 -6.642 1.00 97.56 97 VAL A C 1
ATOM 729 O O . VAL A 1 97 ? -0.636 4.993 -7.690 1.00 97.56 97 VAL A O 1
ATOM 732 N N . GLY A 1 98 ? -1.056 6.488 -6.074 1.00 97.00 98 GLY A N 1
ATOM 733 C CA . GLY A 1 98 ? -0.196 7.533 -6.627 1.00 97.00 98 GLY A CA 1
ATOM 734 C C . GLY A 1 98 ? 1.275 7.115 -6.701 1.00 97.00 98 GLY A C 1
ATOM 735 O O . GLY A 1 98 ? 1.934 7.378 -7.705 1.00 97.00 98 GLY A O 1
ATOM 736 N N . TYR A 1 99 ? 1.783 6.427 -5.674 1.00 96.31 99 TYR A N 1
ATOM 737 C CA . TYR A 1 99 ? 3.128 5.856 -5.664 1.00 96.31 99 TYR A CA 1
ATOM 738 C C . TYR A 1 99 ? 3.314 4.866 -6.820 1.00 96.31 99 TYR A C 1
ATOM 740 O O . TYR A 1 99 ? 4.247 5.026 -7.606 1.00 96.31 99 TYR A O 1
ATOM 748 N N . LEU A 1 100 ? 2.406 3.897 -6.977 1.00 97.06 100 LEU A N 1
ATOM 749 C CA . LEU A 1 100 ? 2.487 2.908 -8.055 1.00 97.06 100 LEU A CA 1
ATOM 750 C C . LEU A 1 100 ? 2.352 3.549 -9.433 1.00 97.06 100 LEU A C 1
ATOM 752 O O . LEU A 1 100 ? 3.182 3.291 -10.296 1.00 97.06 100 LEU A O 1
ATOM 756 N N . ASN A 1 101 ? 1.370 4.425 -9.648 1.00 97.38 101 ASN A N 1
ATOM 757 C CA . ASN A 1 101 ? 1.185 5.084 -10.943 1.00 97.38 101 ASN A CA 1
ATOM 758 C C . ASN A 1 101 ? 2.448 5.837 -11.385 1.00 97.38 101 ASN A C 1
ATOM 760 O O . ASN A 1 101 ? 2.846 5.731 -12.547 1.00 97.38 101 ASN A O 1
ATOM 764 N N . ARG A 1 102 ? 3.148 6.492 -10.453 1.00 96.44 102 ARG A N 1
ATOM 765 C CA . ARG A 1 102 ? 4.396 7.219 -10.724 1.00 96.44 102 ARG A CA 1
ATOM 766 C C . ARG A 1 102 ? 5.502 6.341 -11.326 1.00 96.44 102 ARG A C 1
ATOM 768 O O . ARG A 1 102 ? 6.230 6.782 -12.211 1.00 96.44 102 ARG A O 1
ATOM 775 N N . TYR A 1 103 ? 5.653 5.107 -10.853 1.00 96.19 103 TYR A N 1
ATOM 776 C CA . TYR A 1 103 ? 6.739 4.216 -11.290 1.00 96.19 103 TYR A CA 1
ATOM 777 C C . TYR A 1 103 ? 6.282 3.203 -12.348 1.00 96.19 103 TYR A C 1
ATOM 779 O O . TYR A 1 103 ? 7.018 2.900 -13.284 1.00 96.19 103 TYR A O 1
ATOM 787 N N . VAL A 1 104 ? 5.041 2.727 -12.257 1.00 96.31 104 VAL A N 1
ATOM 788 C CA . VAL A 1 104 ? 4.483 1.696 -13.138 1.00 96.31 104 VAL A CA 1
ATOM 789 C C . VAL A 1 104 ? 3.905 2.284 -14.421 1.00 96.31 104 VAL A C 1
ATOM 791 O O . VAL A 1 104 ? 4.132 1.721 -15.492 1.00 96.31 104 VAL A O 1
ATOM 794 N N . VAL A 1 105 ? 3.170 3.395 -14.340 1.00 94.88 105 VAL A N 1
ATOM 795 C CA . VAL A 1 105 ? 2.460 3.986 -15.489 1.00 94.88 105 VAL A CA 1
ATOM 796 C C . VAL A 1 105 ? 3.277 5.114 -16.102 1.00 94.88 105 VAL A C 1
ATOM 798 O O . VAL A 1 105 ? 3.572 5.081 -17.292 1.00 94.88 105 VAL A O 1
ATOM 801 N N . GLU A 1 106 ? 3.694 6.080 -15.286 1.00 96.88 106 GLU A N 1
ATOM 802 C CA . GLU A 1 106 ? 4.474 7.242 -15.730 1.00 96.88 106 GLU A CA 1
ATOM 803 C C . GLU A 1 106 ? 5.945 6.895 -16.009 1.00 96.88 106 GLU A C 1
ATOM 805 O O . GLU A 1 106 ? 6.673 7.709 -16.574 1.00 96.88 106 GLU A O 1
ATOM 810 N N . LYS A 1 107 ? 6.390 5.689 -15.624 1.00 95.31 107 LYS A N 1
ATOM 811 C CA . LYS A 1 107 ? 7.760 5.188 -15.825 1.00 95.31 107 LYS A CA 1
ATOM 812 C C . LYS A 1 107 ? 8.835 6.143 -15.293 1.00 95.31 107 LYS A C 1
ATOM 814 O O . LYS A 1 107 ? 9.920 6.254 -15.870 1.00 95.31 107 LYS A O 1
ATOM 819 N N . LYS A 1 108 ? 8.557 6.832 -14.178 1.00 96.44 108 LYS A N 1
ATOM 820 C CA . LYS A 1 108 ? 9.571 7.631 -13.485 1.00 96.44 108 LYS A CA 1
ATOM 821 C C . LYS A 1 108 ? 10.741 6.725 -13.106 1.00 96.44 108 LYS A C 1
ATOM 823 O O . LYS A 1 108 ? 10.535 5.650 -12.553 1.00 96.44 108 LYS A O 1
ATOM 828 N N . GLN A 1 109 ? 11.963 7.180 -13.373 1.00 94.88 109 GLN A N 1
ATOM 829 C CA . GLN A 1 109 ? 13.161 6.433 -13.001 1.00 94.88 109 GLN A CA 1
ATOM 830 C C . GLN A 1 109 ? 13.252 6.284 -11.470 1.00 94.88 109 GLN A C 1
ATOM 832 O O . GLN A 1 109 ? 13.135 7.297 -10.763 1.00 94.88 109 GLN A O 1
ATOM 837 N N . PRO A 1 110 ? 13.441 5.057 -10.951 1.00 92.69 110 PRO A N 1
ATOM 838 C CA . PRO A 1 110 ? 13.704 4.827 -9.535 1.00 92.69 110 PRO A CA 1
ATOM 839 C C . PRO A 1 110 ? 14.956 5.567 -9.049 1.00 92.69 110 PRO A C 1
ATOM 841 O O . PRO A 1 110 ? 15.894 5.807 -9.808 1.00 92.69 110 PRO A O 1
ATOM 844 N N . SER A 1 111 ? 14.981 5.931 -7.766 1.00 90.12 111 SER A N 1
ATOM 845 C CA . SER A 1 111 ? 16.131 6.596 -7.144 1.00 90.12 111 SER A CA 1
ATOM 846 C C . SER A 1 111 ? 16.238 6.235 -5.666 1.00 90.12 111 SER A C 1
ATOM 848 O O . SER A 1 111 ? 15.354 6.561 -4.866 1.00 90.12 111 SER A O 1
ATOM 850 N N . GLY A 1 112 ? 17.359 5.620 -5.281 1.00 87.19 112 GLY A N 1
ATOM 851 C CA . GLY A 1 112 ? 17.532 5.060 -3.941 1.00 87.19 112 GLY A CA 1
ATOM 852 C C . GLY A 1 112 ? 16.447 4.020 -3.652 1.00 87.19 112 GLY A C 1
ATOM 853 O O . GLY A 1 112 ? 16.180 3.161 -4.482 1.00 87.19 112 GLY A O 1
ATOM 854 N N . GLN A 1 113 ? 15.776 4.138 -2.506 1.00 85.69 113 GLN A N 1
ATOM 855 C CA . GLN A 1 113 ? 14.685 3.233 -2.107 1.00 85.69 113 GLN A CA 1
ATOM 856 C C . GLN A 1 113 ? 13.357 3.521 -2.841 1.00 85.69 113 GLN A C 1
ATOM 858 O O . GLN A 1 113 ? 12.407 2.745 -2.773 1.00 85.69 113 GLN A O 1
ATOM 863 N N . ARG A 1 114 ? 13.239 4.663 -3.533 1.00 89.31 114 ARG A N 1
ATOM 864 C CA . ARG A 1 114 ? 11.981 5.073 -4.172 1.00 89.31 114 ARG A CA 1
ATOM 865 C C . ARG A 1 114 ? 11.834 4.418 -5.541 1.00 89.31 114 ARG A C 1
ATOM 867 O O . ARG A 1 114 ? 12.686 4.623 -6.403 1.00 89.31 114 ARG A O 1
ATOM 874 N N . GLY A 1 115 ? 10.737 3.689 -5.742 1.00 91.50 115 GLY A N 1
ATOM 875 C CA . GLY A 1 115 ? 10.497 2.910 -6.957 1.00 91.50 115 GLY A CA 1
ATOM 876 C C . GLY A 1 115 ? 11.340 1.634 -7.047 1.00 91.50 115 GLY A C 1
ATOM 877 O O . GLY A 1 115 ? 11.406 1.045 -8.121 1.00 91.50 115 GLY A O 1
ATOM 878 N N . ALA A 1 116 ? 12.004 1.228 -5.958 1.00 91.81 116 ALA A N 1
ATOM 879 C CA . ALA A 1 116 ? 12.701 -0.053 -5.887 1.00 91.81 116 ALA A CA 1
ATOM 880 C C . ALA A 1 116 ? 11.705 -1.220 -5.991 1.00 91.81 116 ALA A C 1
ATOM 882 O O . ALA A 1 116 ? 10.532 -1.064 -5.642 1.00 91.81 116 ALA A O 1
ATOM 883 N N . VAL A 1 117 ? 12.178 -2.389 -6.441 1.00 91.94 117 VAL A N 1
ATOM 884 C CA . VAL A 1 117 ? 11.336 -3.580 -6.660 1.00 91.94 117 VAL A CA 1
ATOM 885 C C . VAL A 1 117 ? 10.544 -3.947 -5.407 1.00 91.94 117 VAL A C 1
ATOM 887 O O . VAL A 1 117 ? 9.335 -4.123 -5.499 1.00 91.94 117 VAL A O 1
ATOM 890 N N . GLU A 1 118 ? 11.191 -3.947 -4.240 1.00 90.19 118 GLU A N 1
ATOM 891 C CA . GLU A 1 118 ? 10.558 -4.179 -2.932 1.00 90.19 118 GLU A CA 1
ATOM 892 C C . GLU A 1 118 ? 9.356 -3.249 -2.698 1.00 90.19 118 GLU A C 1
ATOM 894 O O . GLU A 1 118 ? 8.240 -3.716 -2.476 1.00 90.19 118 GLU A O 1
ATOM 899 N N . GLY A 1 119 ? 9.537 -1.936 -2.873 1.00 91.25 119 GLY A N 1
ATOM 900 C CA . GLY A 1 119 ? 8.456 -0.961 -2.735 1.00 91.25 119 GLY A CA 1
ATOM 901 C C . GLY A 1 119 ? 7.315 -1.165 -3.739 1.00 91.25 119 GLY A C 1
ATOM 902 O O . GLY A 1 119 ? 6.148 -1.002 -3.380 1.00 91.25 119 GLY A O 1
ATOM 903 N N . LEU A 1 120 ? 7.611 -1.543 -4.987 1.00 94.25 120 LEU A N 1
ATOM 904 C CA . LEU A 1 120 ? 6.585 -1.817 -6.002 1.00 94.25 120 LEU A CA 1
ATOM 905 C C . LEU A 1 120 ? 5.799 -3.092 -5.684 1.00 94.25 120 LEU A C 1
ATOM 907 O O . LEU A 1 120 ? 4.566 -3.060 -5.688 1.00 94.25 120 LEU A O 1
ATOM 911 N N . VAL A 1 121 ? 6.496 -4.186 -5.379 1.00 93.38 121 VAL A N 1
ATOM 912 C CA . VAL A 1 121 ? 5.898 -5.487 -5.054 1.00 93.38 121 VAL A CA 1
ATOM 913 C C . VAL A 1 121 ? 5.054 -5.372 -3.789 1.00 93.38 121 VAL A C 1
ATOM 915 O O . VAL A 1 121 ? 3.862 -5.679 -3.807 1.00 93.38 121 VAL A O 1
ATOM 918 N N . ALA A 1 122 ? 5.620 -4.840 -2.707 1.00 92.38 122 ALA A N 1
ATOM 919 C CA . ALA A 1 122 ? 4.925 -4.731 -1.435 1.00 92.38 122 ALA A CA 1
ATOM 920 C C . ALA A 1 122 ? 3.682 -3.837 -1.525 1.00 92.38 122 ALA A C 1
ATOM 922 O O . ALA A 1 122 ? 2.591 -4.251 -1.126 1.00 92.38 122 ALA A O 1
ATOM 923 N N . THR A 1 123 ? 3.803 -2.642 -2.117 1.00 95.75 123 THR A N 1
ATOM 924 C CA . THR A 1 123 ? 2.655 -1.731 -2.290 1.00 95.75 123 THR A CA 1
ATOM 925 C C . THR A 1 123 ? 1.544 -2.379 -3.110 1.00 95.75 123 THR A C 1
ATOM 927 O O . THR A 1 123 ? 0.368 -2.244 -2.770 1.00 95.75 123 THR A O 1
ATOM 930 N N . THR A 1 124 ? 1.911 -3.115 -4.162 1.00 96.81 124 THR A N 1
ATOM 931 C CA . THR A 1 124 ? 0.963 -3.856 -5.001 1.00 96.81 124 THR A CA 1
ATOM 932 C C . THR A 1 124 ? 0.229 -4.925 -4.195 1.00 96.81 124 THR A C 1
ATOM 934 O O . THR A 1 124 ? -1.001 -4.978 -4.238 1.00 96.81 124 THR A O 1
ATOM 937 N N . CYS A 1 125 ? 0.946 -5.722 -3.398 1.00 95.62 125 CYS A N 1
ATOM 938 C CA . CYS A 1 125 ? 0.356 -6.731 -2.518 1.00 95.62 125 CYS A CA 1
ATOM 939 C C . CYS A 1 125 ? -0.602 -6.115 -1.487 1.00 95.62 125 CYS A C 1
ATOM 941 O O . CYS A 1 125 ? -1.728 -6.595 -1.329 1.00 95.62 125 CYS A O 1
ATOM 943 N N . PHE A 1 126 ? -0.209 -5.027 -0.818 1.00 96.81 126 PHE A N 1
ATOM 944 C CA . PHE A 1 126 ? -1.070 -4.368 0.169 1.00 96.81 126 PHE A CA 1
ATOM 945 C C . PHE A 1 126 ? -2.329 -3.780 -0.456 1.00 96.81 126 PHE A C 1
ATOM 947 O O . PHE A 1 126 ? -3.412 -3.938 0.108 1.00 96.81 126 PHE A O 1
ATOM 954 N N . LEU A 1 127 ? -2.222 -3.150 -1.628 1.00 97.50 127 LEU A N 1
ATOM 955 C CA . LEU A 1 127 ? -3.394 -2.654 -2.346 1.00 97.50 127 LEU A CA 1
ATOM 956 C C . LEU A 1 127 ? -4.290 -3.784 -2.839 1.00 97.50 127 LEU A C 1
ATOM 958 O O . LEU A 1 127 ? -5.502 -3.658 -2.723 1.00 97.50 127 LEU A O 1
ATOM 962 N N . ALA A 1 128 ? -3.733 -4.898 -3.316 1.00 97.81 128 ALA A N 1
ATOM 963 C CA . ALA A 1 128 ? -4.524 -6.058 -3.714 1.00 97.81 128 ALA A CA 1
ATOM 964 C C . ALA A 1 128 ? -5.322 -6.625 -2.532 1.00 97.81 128 ALA A C 1
ATOM 966 O O . ALA A 1 128 ? -6.529 -6.835 -2.643 1.00 97.81 128 ALA A O 1
ATOM 967 N N . ILE A 1 129 ? -4.682 -6.810 -1.374 1.00 97.38 129 ILE A N 1
ATOM 968 C CA . ILE A 1 129 ? -5.363 -7.271 -0.157 1.00 97.38 129 ILE A CA 1
ATOM 969 C C . ILE A 1 129 ? -6.398 -6.240 0.311 1.00 97.38 129 ILE A C 1
ATOM 971 O O . ILE A 1 129 ? -7.509 -6.619 0.686 1.00 97.38 129 ILE A O 1
ATOM 975 N N . SER A 1 130 ? -6.055 -4.950 0.267 1.00 97.38 130 SER A N 1
ATOM 976 C CA . SER A 1 130 ? -6.949 -3.851 0.639 1.00 97.38 130 SER A CA 1
ATOM 977 C C . SER A 1 130 ? -8.198 -3.833 -0.248 1.00 97.38 130 SER A C 1
ATOM 979 O O . SER A 1 130 ? -9.303 -3.901 0.273 1.00 97.38 130 SER A O 1
ATOM 981 N N . ASP A 1 131 ? -8.032 -3.863 -1.573 1.00 97.50 131 ASP A N 1
ATOM 982 C CA . ASP A 1 131 ? -9.104 -3.908 -2.578 1.00 97.50 131 ASP A CA 1
ATOM 983 C C . ASP A 1 131 ? -10.035 -5.108 -2.388 1.00 97.50 131 ASP A C 1
ATOM 985 O O . ASP A 1 131 ? -11.261 -4.982 -2.409 1.00 97.50 131 ASP A O 1
ATOM 989 N N . MET A 1 132 ? -9.459 -6.291 -2.166 1.00 97.44 132 MET A N 1
ATOM 990 C CA . MET A 1 132 ? -10.242 -7.496 -1.898 1.00 97.44 132 MET A CA 1
ATOM 991 C C . MET A 1 132 ? -10.959 -7.425 -0.545 1.00 97.44 132 MET A C 1
ATOM 993 O O . MET A 1 132 ? -12.043 -7.984 -0.399 1.00 97.44 132 MET A O 1
ATOM 997 N N . GLY A 1 133 ? -10.374 -6.739 0.439 1.00 94.81 133 GLY A N 1
ATOM 998 C CA . GLY A 1 133 ? -10.966 -6.511 1.752 1.00 94.81 133 GLY A CA 1
ATOM 999 C C . GLY A 1 133 ? -12.084 -5.467 1.766 1.00 94.81 133 GLY A C 1
ATOM 1000 O O . GLY A 1 133 ? -12.981 -5.593 2.594 1.00 94.81 133 GLY A O 1
ATOM 1001 N N . THR A 1 134 ? -12.048 -4.477 0.867 1.00 93.44 134 THR A N 1
ATOM 1002 C CA . THR A 1 134 ? -13.055 -3.409 0.778 1.00 93.44 134 THR A CA 1
ATOM 1003 C C . THR A 1 134 ? -14.154 -3.713 -0.233 1.00 93.44 134 THR A C 1
ATOM 1005 O O . THR A 1 134 ? -15.329 -3.727 0.121 1.00 93.44 134 THR A O 1
ATOM 1008 N N . ASP A 1 135 ? -13.779 -3.966 -1.487 1.00 92.38 135 ASP A N 1
ATOM 1009 C CA . ASP A 1 135 ? -14.699 -4.011 -2.631 1.00 92.38 135 ASP A CA 1
ATOM 1010 C C . ASP A 1 135 ? -14.845 -5.421 -3.218 1.00 92.38 135 ASP A C 1
ATOM 1012 O O . ASP A 1 135 ? -15.663 -5.645 -4.114 1.00 92.38 135 ASP A O 1
ATOM 1016 N N . GLY A 1 136 ? -14.025 -6.372 -2.758 1.00 96.19 136 GLY A N 1
ATOM 1017 C CA . GLY A 1 136 ? -13.996 -7.742 -3.270 1.00 96.19 136 GLY A CA 1
AT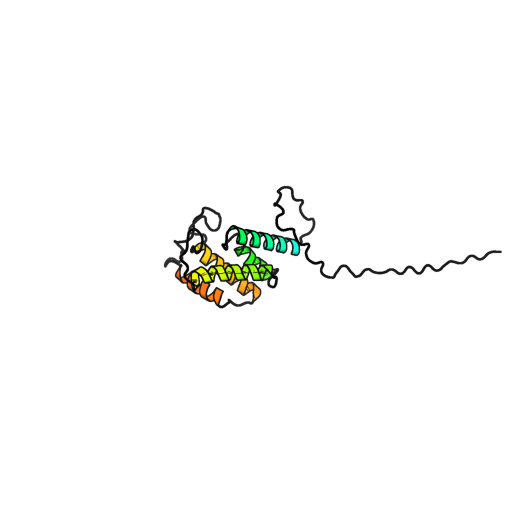OM 1018 C C . GLY A 1 136 ? -13.479 -7.855 -4.709 1.00 96.19 136 GLY A C 1
ATOM 1019 O O . GLY A 1 136 ? -13.666 -8.890 -5.347 1.00 96.19 136 GLY A O 1
ATOM 1020 N N . LYS A 1 137 ? -12.856 -6.799 -5.244 1.00 97.19 137 LYS A N 1
ATOM 1021 C CA . LYS A 1 137 ? -12.318 -6.751 -6.609 1.00 97.19 137 LYS A CA 1
ATOM 1022 C C . LYS A 1 137 ? -11.121 -5.816 -6.689 1.00 97.19 137 LYS A C 1
ATOM 1024 O O . LYS A 1 137 ? -11.127 -4.755 -6.078 1.00 97.19 137 LYS A O 1
ATOM 1029 N N . LEU A 1 138 ? -10.148 -6.172 -7.524 1.00 97.75 138 LEU A N 1
ATOM 1030 C CA . LEU A 1 138 ? -9.011 -5.302 -7.818 1.00 97.75 138 LEU A CA 1
ATOM 1031 C C . LEU A 1 138 ? -9.460 -4.053 -8.579 1.00 97.75 138 LEU A C 1
ATOM 1033 O O . LEU A 1 138 ? -10.192 -4.150 -9.572 1.00 97.75 138 LEU A O 1
ATOM 1037 N N . SER A 1 139 ? -8.967 -2.892 -8.156 1.00 96.31 139 SER A N 1
ATOM 1038 C CA . SER A 1 139 ? -9.085 -1.661 -8.929 1.00 96.31 139 SER A CA 1
ATOM 1039 C C . SER A 1 139 ? -8.280 -1.749 -10.240 1.00 96.31 139 SER A C 1
ATOM 1041 O O . SER A 1 139 ? -7.351 -2.561 -10.350 1.00 96.31 139 SER A O 1
ATOM 1043 N N . PRO A 1 140 ? -8.590 -0.915 -11.254 1.00 97.12 140 PRO A N 1
ATOM 1044 C CA . PRO A 1 140 ? -7.817 -0.883 -12.495 1.00 97.12 140 PRO A CA 1
ATOM 1045 C C . PRO A 1 140 ? -6.326 -0.597 -12.283 1.00 97.12 140 PRO A C 1
ATOM 1047 O O . PRO A 1 140 ? -5.498 -1.176 -12.982 1.00 97.12 140 PRO A O 1
ATOM 1050 N N . ASP A 1 141 ? -5.974 0.263 -11.327 1.00 96.88 141 ASP A N 1
ATOM 1051 C CA . ASP A 1 141 ? -4.575 0.621 -11.073 1.00 96.88 141 ASP A CA 1
ATOM 1052 C C . ASP A 1 141 ? -3.843 -0.480 -10.304 1.00 96.88 141 ASP A C 1
ATOM 1054 O O . ASP A 1 141 ? -2.730 -0.846 -10.681 1.00 96.88 141 ASP A O 1
ATOM 1058 N N . THR A 1 142 ? -4.502 -1.110 -9.325 1.00 97.44 142 THR A N 1
ATOM 1059 C CA . THR A 1 142 ? -3.967 -2.298 -8.642 1.00 97.44 142 THR A CA 1
ATOM 1060 C C . THR A 1 142 ? -3.709 -3.433 -9.631 1.00 97.44 142 THR A C 1
ATOM 1062 O O . THR A 1 142 ? -2.681 -4.098 -9.548 1.00 97.44 142 THR A O 1
ATOM 1065 N N . ARG A 1 143 ? -4.601 -3.641 -10.611 1.00 97.81 143 ARG A N 1
ATOM 1066 C CA . ARG A 1 143 ? -4.409 -4.656 -11.659 1.00 97.81 143 ARG A CA 1
ATOM 1067 C C . ARG A 1 143 ? -3.171 -4.381 -12.514 1.00 97.81 143 ARG A C 1
ATOM 1069 O O . ARG A 1 143 ? -2.363 -5.282 -12.685 1.00 97.81 143 ARG A O 1
ATOM 1076 N N . LYS A 1 144 ? -2.991 -3.148 -12.999 1.00 97.88 144 LYS A N 1
ATOM 1077 C CA . LYS A 1 144 ? -1.794 -2.773 -13.779 1.00 97.88 144 LYS A CA 1
ATOM 1078 C C . LYS A 1 144 ? -0.512 -2.966 -12.974 1.00 97.88 144 LYS A C 1
ATOM 1080 O O . LYS A 1 144 ? 0.499 -3.399 -13.517 1.00 97.88 144 LYS A O 1
ATOM 1085 N N . ALA A 1 145 ? -0.548 -2.614 -11.691 1.00 97.50 145 ALA A N 1
ATOM 1086 C CA . ALA A 1 145 ? 0.591 -2.795 -10.808 1.00 97.50 145 ALA A CA 1
ATOM 1087 C C . ALA A 1 145 ? 0.903 -4.275 -10.575 1.00 97.50 145 ALA A C 1
ATOM 1089 O O . ALA A 1 145 ? 2.068 -4.647 -10.616 1.00 97.50 145 ALA A O 1
ATOM 1090 N N . LEU A 1 146 ? -0.122 -5.120 -10.428 1.00 96.69 146 LEU A N 1
ATOM 1091 C CA . LEU A 1 146 ? 0.028 -6.571 -10.327 1.00 96.69 146 LEU A CA 1
ATOM 1092 C C . LEU A 1 146 ? 0.660 -7.164 -11.590 1.00 96.69 146 LEU A C 1
ATOM 1094 O O . LEU A 1 146 ? 1.616 -7.925 -11.489 1.00 96.69 146 LEU A O 1
ATOM 1098 N N . ASP A 1 147 ? 0.191 -6.759 -12.770 1.00 97.19 147 ASP A N 1
ATOM 1099 C CA . ASP A 1 147 ? 0.774 -7.197 -14.043 1.00 97.19 147 ASP A CA 1
ATOM 1100 C C . ASP A 1 147 ? 2.251 -6.772 -14.158 1.00 97.19 147 ASP A C 1
ATOM 1102 O O . ASP A 1 147 ? 3.101 -7.545 -14.601 1.00 97.19 147 ASP A O 1
ATOM 1106 N N . HIS A 1 148 ? 2.586 -5.554 -13.718 1.00 96.94 148 HIS A N 1
ATOM 1107 C CA . HIS A 1 148 ? 3.968 -5.079 -13.714 1.00 96.94 148 HIS A CA 1
ATOM 1108 C C . HIS A 1 148 ? 4.841 -5.796 -12.682 1.00 96.94 148 HIS A C 1
ATOM 1110 O O . HIS A 1 148 ? 5.980 -6.130 -12.987 1.00 96.94 148 HIS A O 1
ATOM 1116 N N . MET A 1 149 ? 4.324 -6.058 -11.485 1.00 94.94 149 MET A N 1
ATOM 1117 C CA . MET A 1 149 ? 5.034 -6.759 -10.417 1.00 94.94 149 MET A CA 1
ATOM 1118 C C . MET A 1 149 ? 5.563 -8.120 -10.884 1.00 94.94 149 MET A C 1
ATOM 1120 O O . MET A 1 149 ? 6.720 -8.445 -10.627 1.00 94.94 149 MET A O 1
ATOM 1124 N N . TRP A 1 150 ? 4.757 -8.877 -11.635 1.00 94.06 150 TRP A N 1
ATOM 1125 C CA . TRP A 1 150 ? 5.180 -10.159 -12.207 1.00 94.06 150 TRP A CA 1
ATOM 1126 C C . TRP A 1 150 ? 6.263 -10.012 -13.274 1.00 94.06 150 TRP A C 1
ATOM 1128 O O . TRP A 1 150 ? 7.125 -10.872 -13.383 1.00 94.06 150 TRP A O 1
ATOM 1138 N N . SER A 1 151 ? 6.286 -8.900 -14.015 1.00 94.75 151 SER A N 1
ATOM 1139 C CA . SER A 1 151 ? 7.372 -8.621 -14.969 1.00 94.75 151 SER A CA 1
ATOM 1140 C C . SER A 1 151 ? 8.724 -8.318 -14.310 1.00 94.75 151 SER A C 1
ATOM 1142 O O . SER A 1 151 ? 9.730 -8.258 -15.010 1.00 94.75 151 SER A O 1
ATOM 1144 N N . LEU A 1 152 ? 8.746 -8.088 -12.992 1.00 93.19 152 LEU A N 1
ATOM 1145 C CA . LEU A 1 152 ? 9.967 -7.865 -12.212 1.00 93.19 152 LEU A CA 1
ATOM 1146 C C . LEU A 1 152 ? 10.526 -9.160 -11.608 1.00 93.19 152 LEU A C 1
ATOM 1148 O O . LEU A 1 152 ? 11.613 -9.115 -11.040 1.00 93.19 152 LEU A O 1
ATOM 1152 N N . GLN A 1 153 ? 9.768 -10.259 -11.654 1.00 92.62 153 GLN A N 1
ATOM 1153 C CA . GLN A 1 153 ? 10.163 -11.541 -11.077 1.00 92.62 153 GLN A CA 1
ATOM 1154 C C . GLN A 1 153 ? 11.141 -12.258 -12.015 1.00 92.62 153 GLN A C 1
ATOM 1156 O O . GLN A 1 153 ? 10.933 -12.291 -13.230 1.00 92.62 153 GLN A O 1
ATOM 1161 N N . ASP A 1 154 ? 12.198 -12.823 -11.445 1.00 91.00 154 ASP A N 1
ATOM 1162 C CA . ASP A 1 154 ? 13.192 -13.619 -12.154 1.00 91.00 154 ASP A CA 1
ATOM 1163 C C . ASP A 1 154 ? 12.618 -14.985 -12.566 1.00 91.00 154 ASP A C 1
ATOM 1165 O O . ASP A 1 154 ? 11.597 -15.445 -12.048 1.00 91.00 154 ASP A O 1
ATOM 1169 N N . GLU A 1 155 ? 13.286 -15.663 -13.503 1.00 90.50 155 GLU A N 1
ATOM 1170 C CA . GLU A 1 155 ? 12.839 -16.966 -14.025 1.00 90.50 155 GLU A CA 1
ATOM 1171 C C . GLU A 1 155 ? 12.753 -18.060 -12.947 1.00 90.50 155 GLU A C 1
ATOM 1173 O O . GLU A 1 155 ? 11.952 -18.987 -13.077 1.00 90.50 155 GLU A O 1
ATOM 1178 N N . ASP A 1 156 ? 13.556 -17.959 -11.885 1.00 87.69 156 ASP A N 1
ATOM 1179 C CA . ASP A 1 156 ? 13.546 -18.881 -10.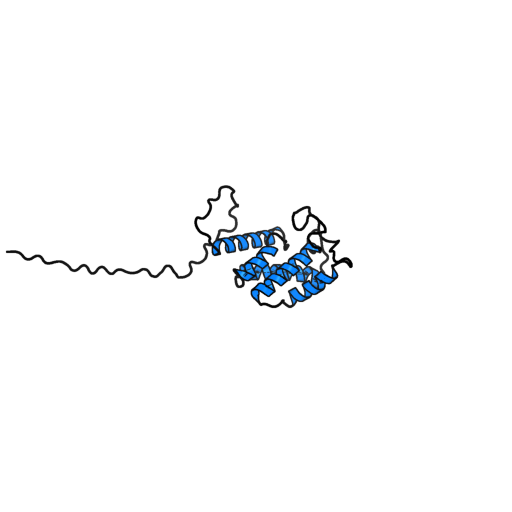744 1.00 87.69 156 ASP A CA 1
ATOM 1180 C C . ASP A 1 156 ? 12.463 -18.549 -9.699 1.00 87.69 156 ASP A C 1
ATOM 1182 O O . ASP A 1 156 ? 12.327 -19.257 -8.702 1.00 87.69 156 ASP A O 1
ATOM 1186 N N . GLY A 1 157 ? 11.662 -17.507 -9.942 1.00 86.44 157 GLY A N 1
ATOM 1187 C CA . GLY A 1 157 ? 10.612 -17.036 -9.046 1.00 86.44 157 GLY A CA 1
ATOM 1188 C C . GLY A 1 157 ? 11.088 -16.016 -8.013 1.00 86.44 157 GLY A C 1
ATOM 1189 O O . GLY A 1 157 ? 10.259 -15.509 -7.251 1.00 86.44 157 GLY A O 1
ATOM 1190 N N . ALA A 1 158 ? 12.380 -15.682 -7.981 1.00 85.38 158 ALA A N 1
ATOM 1191 C CA . ALA A 1 158 ? 12.903 -14.681 -7.070 1.00 85.38 158 ALA A CA 1
ATOM 1192 C C . ALA A 1 158 ? 12.620 -13.242 -7.527 1.00 85.38 158 ALA A C 1
ATOM 1194 O O . ALA A 1 158 ? 12.248 -12.976 -8.666 1.00 85.38 158 ALA A O 1
ATOM 1195 N N . TRP A 1 159 ? 12.830 -12.286 -6.623 1.00 88.12 159 TRP A N 1
ATOM 1196 C CA . TRP A 1 159 ? 13.038 -10.883 -6.983 1.00 88.12 159 TRP A CA 1
ATOM 1197 C C . TRP A 1 159 ? 14.474 -10.502 -6.603 1.00 88.12 159 TRP A C 1
ATOM 1199 O O . TRP A 1 159 ? 14.699 -9.912 -5.554 1.00 88.12 159 TRP A O 1
ATOM 1209 N N . SER A 1 160 ? 15.474 -10.823 -7.425 1.00 86.38 160 SER A N 1
ATOM 1210 C CA . SER A 1 160 ? 16.898 -10.582 -7.103 1.00 86.38 160 SER A CA 1
ATOM 1211 C C . SER A 1 160 ? 17.258 -9.104 -6.907 1.00 86.38 160 SER A C 1
ATOM 1213 O O . SER A 1 160 ? 18.213 -8.772 -6.204 1.00 86.38 160 SER A O 1
ATOM 1215 N N . ALA A 1 161 ? 16.471 -8.197 -7.490 1.00 88.19 161 ALA A N 1
ATOM 1216 C CA . ALA A 1 161 ? 16.578 -6.754 -7.288 1.00 88.19 161 ALA A CA 1
ATOM 1217 C C . ALA A 1 161 ? 15.833 -6.249 -6.030 1.00 88.19 161 ALA A C 1
ATOM 1219 O O . ALA A 1 161 ? 15.620 -5.040 -5.879 1.00 88.19 161 ALA A O 1
ATOM 1220 N N . TRP A 1 162 ? 15.419 -7.151 -5.132 1.00 87.50 162 TRP A N 1
ATOM 1221 C CA . TRP A 1 162 ? 14.839 -6.804 -3.839 1.00 87.50 162 TRP A CA 1
ATOM 1222 C C . TRP A 1 162 ? 15.837 -6.034 -2.974 1.00 87.50 162 TRP A C 1
ATOM 1224 O O . TRP A 1 162 ? 17.032 -6.334 -2.912 1.00 87.50 162 TRP A O 1
ATOM 1234 N N . LEU A 1 163 ? 15.342 -4.999 -2.301 1.00 85.50 163 LEU A N 1
ATOM 1235 C CA . LEU A 1 163 ? 16.180 -4.110 -1.516 1.00 85.50 163 LEU A CA 1
ATOM 1236 C C . LEU A 1 163 ? 16.570 -4.773 -0.184 1.00 85.50 163 LEU A C 1
ATOM 1238 O O . LEU A 1 163 ? 15.717 -5.239 0.566 1.00 85.50 163 LEU A O 1
ATOM 1242 N N . LYS A 1 164 ? 17.871 -4.774 0.134 1.00 84.06 164 LYS A N 1
ATOM 1243 C CA . LYS A 1 164 ? 18.427 -5.334 1.380 1.00 84.06 164 LYS A CA 1
ATOM 1244 C C . LYS A 1 164 ? 18.973 -4.226 2.269 1.00 84.06 164 LYS A C 1
ATOM 1246 O O . LYS A 1 164 ? 20.172 -3.946 2.268 1.00 84.06 164 LYS A O 1
ATOM 1251 N N . CYS A 1 165 ? 18.095 -3.558 3.009 1.00 78.50 165 CYS A N 1
ATOM 1252 C CA . CYS A 1 165 ? 18.494 -2.498 3.939 1.00 78.50 165 CYS A CA 1
ATOM 1253 C C . CYS A 1 165 ? 18.879 -3.007 5.334 1.00 78.50 165 CYS A C 1
ATOM 1255 O O . CYS A 1 165 ? 19.273 -2.208 6.183 1.00 78.50 165 CYS A O 1
ATOM 1257 N N . GLY A 1 166 ? 18.802 -4.320 5.576 1.00 79.06 166 GLY A N 1
ATOM 1258 C CA . GLY A 1 166 ? 19.075 -4.909 6.886 1.00 79.06 166 GLY A CA 1
ATOM 1259 C C . GLY A 1 166 ? 17.972 -4.607 7.898 1.00 79.06 166 GLY A C 1
ATOM 1260 O O . GLY A 1 166 ? 18.229 -4.594 9.102 1.00 79.06 166 GLY A O 1
ATOM 1261 N N . TRP A 1 167 ? 16.759 -4.321 7.415 1.00 77.31 167 TRP A N 1
ATOM 1262 C CA . TRP A 1 167 ? 15.582 -4.036 8.231 1.00 77.31 167 TRP A CA 1
ATOM 1263 C C . TRP A 1 167 ? 14.665 -5.267 8.245 1.00 77.31 167 TRP A C 1
ATOM 1265 O O . TRP A 1 167 ? 13.885 -5.490 7.316 1.00 77.31 167 TRP A O 1
ATOM 1275 N N . PRO A 1 168 ? 14.775 -6.131 9.269 1.00 69.00 168 PRO A N 1
ATOM 1276 C CA . PRO A 1 168 ? 13.970 -7.342 9.333 1.00 69.00 168 PRO A CA 1
ATOM 1277 C C . PRO A 1 168 ? 12.472 -7.036 9.552 1.00 69.00 168 PRO A C 1
ATOM 1279 O O . PRO A 1 168 ? 12.135 -6.020 10.165 1.00 69.00 168 PRO A O 1
ATOM 1282 N N . PRO A 1 169 ? 11.561 -7.937 9.127 1.00 74.56 169 PRO A N 1
ATOM 1283 C CA . PRO A 1 169 ? 11.854 -9.197 8.436 1.00 74.56 169 PRO A CA 1
ATOM 1284 C C . PRO A 1 169 ? 11.944 -9.070 6.903 1.00 74.56 169 PRO A C 1
ATOM 1286 O O . PRO A 1 169 ? 12.518 -9.946 6.274 1.00 74.56 169 PRO A O 1
ATOM 1289 N N . PHE A 1 170 ? 11.404 -7.999 6.310 1.00 78.00 170 PHE A N 1
ATOM 1290 C CA . PHE A 1 170 ? 11.179 -7.899 4.859 1.00 78.00 170 PHE A CA 1
ATOM 1291 C C . PHE A 1 170 ? 12.437 -7.576 4.042 1.00 78.00 170 PHE A C 1
ATOM 1293 O O . PHE A 1 170 ? 12.503 -7.917 2.867 1.00 78.00 170 PHE A O 1
ATOM 1300 N N . GLU A 1 171 ? 13.427 -6.906 4.634 1.00 79.00 171 GLU A N 1
ATOM 1301 C CA . GLU A 1 171 ? 14.570 -6.328 3.906 1.00 79.00 171 GLU A CA 1
ATOM 1302 C C . GLU A 1 171 ? 15.907 -6.914 4.399 1.00 79.00 171 GLU A C 1
ATOM 1304 O O . GLU A 1 171 ? 16.946 -6.241 4.392 1.00 79.00 171 GLU A O 1
ATOM 1309 N N . ALA A 1 172 ? 15.869 -8.152 4.906 1.00 79.31 172 ALA A N 1
ATOM 1310 C CA . ALA A 1 172 ? 17.017 -8.839 5.497 1.00 79.31 172 ALA A CA 1
ATOM 1311 C C . ALA A 1 172 ? 17.685 -9.854 4.550 1.00 79.31 172 ALA A C 1
ATOM 1313 O O . ALA A 1 172 ? 18.909 -9.978 4.582 1.00 79.31 172 ALA A O 1
ATOM 1314 N N . ASP A 1 173 ? 16.916 -10.557 3.713 1.00 74.44 173 ASP A N 1
ATOM 1315 C CA . ASP A 1 173 ? 17.410 -11.621 2.831 1.00 74.44 173 ASP A CA 1
ATOM 1316 C C . ASP A 1 173 ? 16.605 -11.739 1.521 1.00 74.44 173 ASP A C 1
ATOM 1318 O O . ASP A 1 173 ? 15.636 -11.012 1.303 1.00 74.44 173 ASP A O 1
ATOM 1322 N N . ASP A 1 174 ? 17.051 -12.637 0.635 1.00 70.38 174 ASP A N 1
ATOM 1323 C CA . ASP A 1 174 ? 16.392 -12.955 -0.642 1.00 70.38 174 ASP A CA 1
ATOM 1324 C C . ASP A 1 174 ? 15.193 -13.901 -0.493 1.00 70.38 174 ASP A C 1
ATOM 1326 O O . ASP A 1 174 ? 14.475 -14.129 -1.459 1.00 70.38 174 ASP A O 1
ATOM 1330 N N . HIS A 1 175 ? 14.977 -14.490 0.682 1.00 68.62 175 HIS A N 1
ATOM 1331 C CA . HIS A 1 175 ? 13.972 -15.529 0.894 1.00 68.62 175 HIS A CA 1
ATOM 1332 C C . HIS A 1 175 ? 12.627 -14.967 1.349 1.00 68.62 175 HIS A C 1
ATOM 1334 O O . HIS A 1 175 ? 11.612 -15.634 1.205 1.00 68.62 175 HIS A O 1
ATOM 1340 N N . PHE A 1 176 ? 12.567 -13.742 1.873 1.00 67.50 176 PHE A N 1
ATOM 1341 C CA . PHE A 1 176 ? 11.289 -13.188 2.327 1.00 67.50 176 PHE A CA 1
ATOM 1342 C C . PHE A 1 176 ? 10.253 -13.066 1.188 1.00 67.50 176 PHE A C 1
ATOM 1344 O O . PHE A 1 176 ? 9.061 -13.301 1.391 1.00 67.50 176 PHE A O 1
ATOM 1351 N N . GLY A 1 177 ? 10.703 -12.695 -0.013 1.00 59.75 177 GLY A N 1
ATOM 1352 C CA . GLY A 1 177 ? 9.849 -12.533 -1.193 1.00 59.75 177 GLY A CA 1
ATOM 1353 C C . GLY A 1 177 ? 9.695 -13.792 -2.049 1.00 59.75 177 GLY A C 1
ATOM 1354 O O . GLY A 1 177 ? 9.008 -13.738 -3.061 1.00 59.75 177 GLY A O 1
ATOM 1355 N N . VAL A 1 178 ? 10.339 -14.907 -1.702 1.00 60.44 178 VAL A N 1
ATOM 1356 C CA . VAL A 1 178 ? 10.532 -16.046 -2.611 1.00 60.44 178 VAL A CA 1
ATOM 1357 C C . VAL A 1 178 ? 10.226 -17.334 -1.857 1.00 60.44 178 VAL A C 1
ATOM 1359 O O . VAL A 1 178 ? 10.641 -17.490 -0.715 1.00 60.44 178 VAL A O 1
ATOM 1362 N N . THR A 1 179 ? 9.459 -18.241 -2.460 1.00 49.44 179 THR A N 1
ATOM 1363 C CA . THR A 1 179 ? 9.185 -19.567 -1.874 1.00 49.44 179 THR A CA 1
ATOM 1364 C C . THR A 1 179 ? 10.415 -20.453 -1.861 1.00 49.44 179 THR A C 1
ATOM 1366 O O . THR A 1 179 ? 11.050 -20.538 -2.935 1.00 49.44 179 THR A O 1
#